Protein AF-Q3MS89-F1 (afdb_monomer)

Nearest PDB structures (foldseek):
  5mo4-assembly1_A  TM=9.512E-01  e=7.223E-02  Homo sapiens
  5dc4-assembly1_A  TM=9.195E-01  e=6.733E-02  Homo sapiens
  8ssn-assembly1_A  TM=9.298E-01  e=1.100E-01  Homo sapiens
  1opl-assembly1_A  TM=9.498E-01  e=1.266E-01  Homo sapiens
  8ssn-assembly2_B  TM=9.360E-01  e=1.180E-01  Homo sapiens

Sequence (40 aa):
VIRHYVVCSTPQSQYYLAEKHLFSTIPELINYHQHNSAGE

Mean predicted aligned error: 4.44 Å

Radius of gyration: 10.07 Å; Cα contacts (8 Å, |Δi|>4): 32; chains: 1; bounding box: 24×17×25 Å

InterPro domains:
  IPR000980 SH2 domain [PF00017] (2-33)
  IPR036860 SH2 domain superfamily [G3DSA:3.30.505.10] (1-40)
  IPR036860 SH2 domain superfamily [SSF55550] (2-38)

Foldseek 3Di:
DDDDFDWDADPQRWTDRDPPDTHNDPVVRVVVCVVPPNPD

Secondary structure (DSSP, 8-state):
-------EE-TTS-EESSTT--BSSHHHHHHHHHHS-TT-

Structure (mmCIF, N/CA/C/O backbone):
data_AF-Q3MS89-F1
#
_entry.id   AF-Q3MS89-F1
#
loop_
_atom_site.group_PDB
_atom_site.id
_atom_site.type_symbol
_atom_site.label_atom_id
_atom_site.label_alt_id
_atom_site.label_comp_id
_atom_site.label_asym_id
_atom_site.label_entity_id
_atom_site.label_seq_id
_atom_site.pdbx_PDB_ins_code
_atom_site.Cartn_x
_atom_site.Cartn_y
_atom_site.Cartn_z
_atom_site.occupancy
_atom_site.B_iso_or_equiv
_atom_site.auth_seq_id
_atom_site.auth_comp_id
_atom_site.auth_asym_id
_atom_site.auth_atom_id
_atom_site.pdbx_PDB_model_num
ATOM 1 N N . VAL A 1 1 ? 13.218 -3.472 -15.702 1.00 80.75 1 VAL A N 1
ATOM 2 C CA . VAL A 1 1 ? 12.785 -4.393 -14.624 1.00 80.75 1 VAL A CA 1
ATOM 3 C C . VAL A 1 1 ? 11.430 -3.929 -14.142 1.00 80.75 1 VAL A C 1
ATOM 5 O O . VAL A 1 1 ? 11.306 -2.761 -13.801 1.00 80.75 1 VAL A O 1
ATOM 8 N N . ILE A 1 2 ? 10.428 -4.801 -14.167 1.00 84.81 2 ILE A N 1
ATOM 9 C CA . ILE A 1 2 ? 9.101 -4.506 -13.620 1.00 84.81 2 ILE A CA 1
ATOM 10 C C . ILE A 1 2 ? 9.079 -5.055 -12.194 1.00 84.81 2 ILE A C 1
ATOM 12 O O . ILE A 1 2 ? 9.491 -6.193 -11.973 1.00 84.81 2 ILE A O 1
ATOM 16 N N . ARG A 1 3 ? 8.642 -4.244 -11.229 1.00 84.19 3 ARG A N 1
ATOM 17 C CA . ARG A 1 3 ? 8.430 -4.673 -9.844 1.00 84.19 3 ARG A CA 1
ATOM 18 C C . ARG A 1 3 ? 6.933 -4.656 -9.574 1.00 84.19 3 ARG A C 1
ATOM 20 O O . ARG A 1 3 ? 6.297 -3.618 -9.729 1.00 84.19 3 ARG A O 1
ATOM 27 N N . HIS A 1 4 ? 6.389 -5.805 -9.201 1.00 86.19 4 HIS A N 1
ATOM 28 C CA . HIS A 1 4 ? 5.009 -5.919 -8.750 1.00 86.19 4 HIS A CA 1
ATOM 29 C C . HIS A 1 4 ? 5.001 -5.899 -7.224 1.00 86.19 4 HIS A C 1
ATOM 31 O O . HIS A 1 4 ? 5.749 -6.647 -6.598 1.00 86.19 4 HIS A O 1
ATOM 37 N N . TYR A 1 5 ? 4.164 -5.044 -6.644 1.00 86.38 5 TYR A N 1
ATOM 38 C CA . TYR A 1 5 ? 4.004 -4.919 -5.200 1.00 86.38 5 TYR A CA 1
ATOM 39 C C . TYR A 1 5 ? 2.585 -5.316 -4.808 1.00 86.38 5 TYR A C 1
ATOM 41 O O . TYR A 1 5 ? 1.624 -4.936 -5.479 1.00 86.38 5 TYR A O 1
ATOM 49 N N . VAL A 1 6 ? 2.462 -6.073 -3.720 1.00 88.62 6 VAL A N 1
ATOM 50 C CA . VAL A 1 6 ? 1.168 -6.371 -3.103 1.00 88.62 6 VAL A CA 1
ATOM 51 C C . VAL A 1 6 ? 0.847 -5.240 -2.136 1.00 88.62 6 VAL A C 1
ATOM 53 O 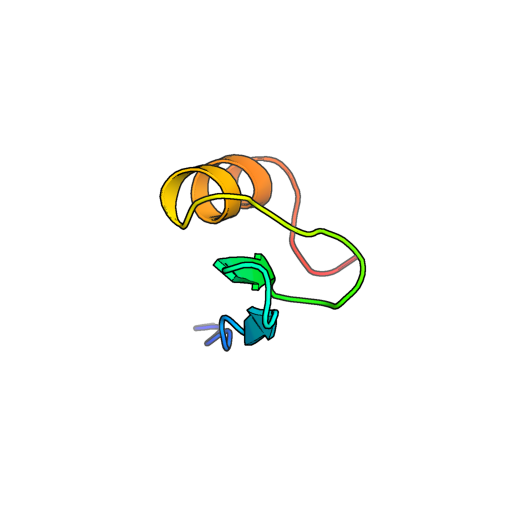O . VAL A 1 6 ? 1.661 -4.912 -1.277 1.00 88.62 6 VAL A O 1
ATOM 56 N N . VAL A 1 7 ? -0.333 -4.642 -2.286 1.00 90.62 7 VAL A N 1
ATOM 57 C CA . VAL A 1 7 ? -0.867 -3.703 -1.298 1.00 90.62 7 VAL A CA 1
ATOM 58 C C . VAL A 1 7 ? -1.662 -4.512 -0.282 1.00 90.62 7 VAL A C 1
ATOM 60 O O . VAL A 1 7 ? -2.689 -5.099 -0.621 1.00 90.62 7 VAL A O 1
ATOM 63 N N . CYS A 1 8 ? -1.177 -4.549 0.953 1.00 91.81 8 CYS A N 1
ATOM 64 C CA . CYS A 1 8 ? -1.877 -5.159 2.076 1.00 91.81 8 CYS A CA 1
ATOM 65 C C . CYS A 1 8 ? -2.804 -4.138 2.741 1.00 91.81 8 CYS A C 1
ATOM 67 O O . CYS A 1 8 ? -2.546 -2.933 2.693 1.00 91.81 8 CYS A O 1
ATOM 69 N N . SER A 1 9 ? -3.867 -4.627 3.383 1.00 93.00 9 SER A N 1
ATOM 70 C CA . SER A 1 9 ? -4.814 -3.803 4.135 1.00 93.00 9 SER A CA 1
ATOM 71 C C . SER A 1 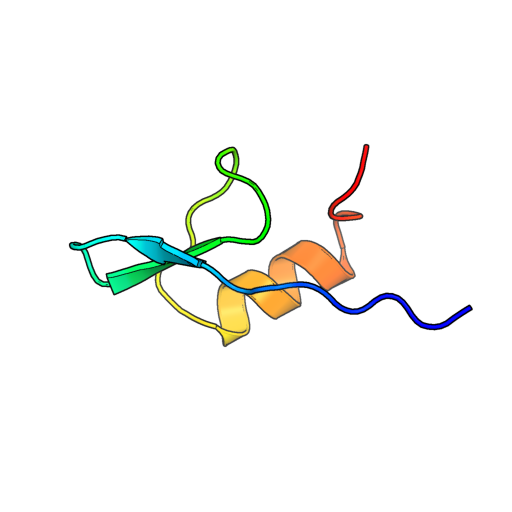9 ? -4.978 -4.289 5.572 1.00 93.00 9 SER A C 1
ATOM 73 O O . SER A 1 9 ? -5.086 -5.493 5.808 1.00 93.00 9 SER A O 1
ATOM 75 N N . THR A 1 10 ? -5.055 -3.367 6.528 1.00 91.06 10 THR A N 1
ATOM 76 C CA . THR A 1 10 ? -5.352 -3.679 7.932 1.00 91.06 10 THR A CA 1
ATOM 77 C C . THR A 1 10 ? -6.865 -3.753 8.179 1.00 91.06 10 THR A C 1
ATOM 79 O O . THR A 1 10 ? -7.648 -3.189 7.408 1.00 91.06 10 THR A O 1
ATOM 82 N N . PRO A 1 11 ? -7.316 -4.363 9.295 1.00 93.25 11 PRO A N 1
ATOM 83 C CA . PRO A 1 11 ? -8.723 -4.319 9.707 1.00 93.25 11 PRO A CA 1
ATOM 84 C C . PRO A 1 11 ? -9.274 -2.900 9.925 1.00 93.25 11 PRO A C 1
ATOM 86 O O . PRO A 1 11 ? -10.484 -2.707 9.930 1.00 93.25 11 PRO A O 1
ATOM 89 N N . GLN A 1 12 ? -8.399 -1.902 10.095 1.00 92.44 12 GLN A N 1
ATOM 90 C CA . GLN A 1 12 ? -8.760 -0.486 10.230 1.00 92.44 12 GLN A CA 1
ATOM 91 C C . GLN A 1 12 ? -8.862 0.232 8.872 1.00 92.44 12 GLN A C 1
ATOM 93 O O . GLN A 1 12 ? -8.918 1.457 8.831 1.00 92.44 12 GLN A O 1
ATOM 98 N N . SER A 1 13 ? -8.886 -0.514 7.759 1.00 90.44 13 SER A N 1
ATOM 99 C CA . SER A 1 13 ? -8.932 0.019 6.392 1.00 90.44 13 SER A CA 1
ATOM 100 C C . SER A 1 13 ? -7.720 0.889 6.019 1.00 90.44 13 SER A C 1
ATOM 102 O O . SER A 1 13 ? -7.846 1.819 5.221 1.00 90.44 13 SER A O 1
ATOM 104 N N . GLN A 1 14 ? -6.543 0.588 6.571 1.00 93.94 14 GLN A N 1
ATOM 105 C CA . GLN A 1 14 ? -5.286 1.235 6.183 1.00 93.94 14 GLN A CA 1
ATOM 106 C C . GLN A 1 14 ? -4.494 0.349 5.225 1.00 93.94 14 GLN A C 1
ATOM 108 O O . GLN A 1 14 ? -4.623 -0.869 5.275 1.00 93.94 14 GLN A O 1
ATOM 113 N N . TYR A 1 15 ? -3.647 0.947 4.393 1.00 93.50 15 TYR A N 1
ATOM 114 C CA . TYR A 1 15 ? -2.933 0.290 3.300 1.00 93.50 15 TYR A CA 1
ATOM 115 C C . TYR A 1 15 ? -1.423 0.384 3.479 1.00 93.50 15 TYR A C 1
ATOM 117 O O . TYR A 1 15 ? -0.929 1.401 3.961 1.00 93.50 15 TYR A O 1
ATOM 125 N N . TYR A 1 16 ? -0.683 -0.645 3.065 1.00 90.81 16 TYR A N 1
ATOM 126 C CA . TYR A 1 16 ? 0.779 -0.655 3.140 1.00 90.81 16 TYR A CA 1
ATOM 127 C C . TYR A 1 16 ? 1.419 -1.618 2.133 1.00 90.81 16 TYR A C 1
ATOM 129 O O . TYR A 1 16 ? 0.796 -2.586 1.701 1.00 90.81 16 TYR A O 1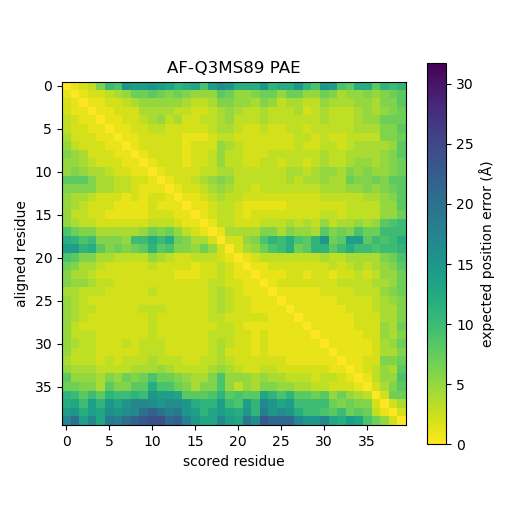
ATOM 137 N N . LEU A 1 17 ? 2.682 -1.354 1.773 1.00 88.12 17 LEU A N 1
ATOM 138 C CA . LEU A 1 17 ? 3.520 -2.269 0.977 1.00 88.12 17 LEU A CA 1
ATOM 139 C C . LEU A 1 17 ? 4.429 -3.142 1.854 1.00 88.12 17 LEU A C 1
ATOM 141 O O . LEU A 1 17 ? 4.661 -4.309 1.558 1.00 88.12 17 LEU A O 1
ATOM 145 N N . ALA A 1 18 ? 4.928 -2.567 2.946 1.00 80.50 18 ALA A N 1
ATOM 146 C CA . ALA A 1 18 ? 5.685 -3.231 4.001 1.00 80.50 18 ALA A CA 1
ATOM 147 C C . ALA A 1 18 ? 5.171 -2.694 5.342 1.00 80.50 18 ALA A C 1
ATOM 149 O O . ALA A 1 18 ? 4.802 -1.522 5.4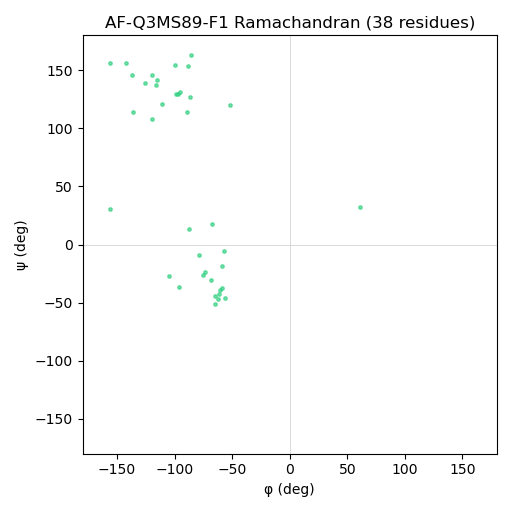17 1.00 80.50 18 ALA A O 1
ATOM 150 N N . GLU A 1 19 ? 5.133 -3.526 6.386 1.00 70.31 19 GLU A N 1
ATOM 151 C CA . GLU A 1 19 ? 4.450 -3.252 7.673 1.00 70.31 19 GLU 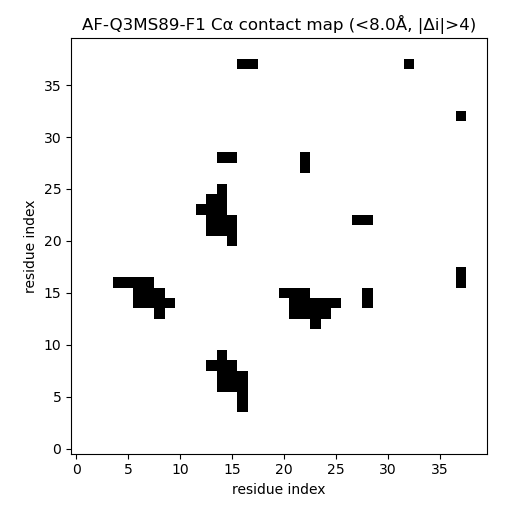A CA 1
ATOM 152 C C . GLU A 1 19 ? 4.914 -1.970 8.403 1.00 70.31 19 GLU A C 1
ATOM 154 O O . GLU A 1 19 ? 4.335 -1.576 9.409 1.00 70.31 19 GLU A O 1
ATOM 159 N N . LYS A 1 20 ? 5.944 -1.290 7.890 1.00 77.56 20 LYS A N 1
ATOM 160 C CA . LYS A 1 20 ? 6.532 -0.069 8.447 1.00 77.56 20 LYS A CA 1
ATOM 161 C C . LYS A 1 20 ? 5.703 1.205 8.234 1.00 77.56 20 LYS A C 1
ATOM 163 O O . LYS A 1 20 ? 5.864 2.130 9.022 1.00 77.56 20 LYS A O 1
ATOM 168 N N . HIS A 1 21 ? 4.862 1.290 7.197 1.00 85.81 21 HIS A N 1
ATOM 169 C CA . HIS A 1 21 ? 4.120 2.520 6.874 1.00 85.81 21 HIS A CA 1
ATOM 170 C C . HIS A 1 21 ? 2.663 2.233 6.518 1.00 85.81 21 HIS A C 1
ATOM 172 O O . HIS A 1 21 ? 2.386 1.620 5.491 1.00 85.81 21 HIS A O 1
ATOM 178 N N . LEU A 1 22 ? 1.747 2.711 7.362 1.00 92.25 22 LEU A N 1
ATOM 179 C CA . LEU A 1 22 ? 0.303 2.589 7.180 1.00 92.25 22 LEU A CA 1
ATOM 180 C C . LEU A 1 22 ? -0.261 3.887 6.598 1.00 92.25 22 LEU A C 1
ATOM 182 O O . LEU A 1 22 ? -0.030 4.966 7.141 1.00 92.25 22 LEU A O 1
ATOM 186 N N . PHE A 1 23 ? -1.037 3.772 5.526 1.00 93.31 23 PHE A N 1
ATOM 187 C CA . PHE A 1 23 ? -1.686 4.893 4.848 1.00 93.31 23 PHE A CA 1
ATOM 188 C C . PHE A 1 23 ? -3.202 4.775 4.951 1.00 93.31 23 PHE A C 1
ATOM 190 O O . PHE A 1 23 ? -3.751 3.683 4.830 1.00 93.31 23 PHE A O 1
ATOM 197 N N . SER A 1 24 ? -3.902 5.892 5.132 1.00 94.19 24 SER A N 1
ATOM 198 C CA . SER A 1 24 ? -5.369 5.893 5.216 1.00 94.19 24 SER A CA 1
ATOM 199 C C . SER A 1 24 ? -6.028 5.665 3.853 1.00 94.19 24 SER A C 1
ATOM 201 O O . SER A 1 24 ? -7.161 5.194 3.778 1.00 94.19 24 SER A O 1
ATOM 203 N N . THR A 1 25 ? -5.324 5.979 2.761 1.00 94.31 25 THR A N 1
ATOM 204 C CA . THR A 1 25 ? -5.842 5.853 1.396 1.00 94.31 25 THR A CA 1
ATOM 205 C C . THR A 1 25 ? -4.774 5.373 0.403 1.00 94.31 25 THR A C 1
ATOM 207 O O . THR A 1 25 ? -3.572 5.555 0.602 1.00 94.31 25 THR A O 1
ATOM 210 N N . ILE A 1 26 ? -5.213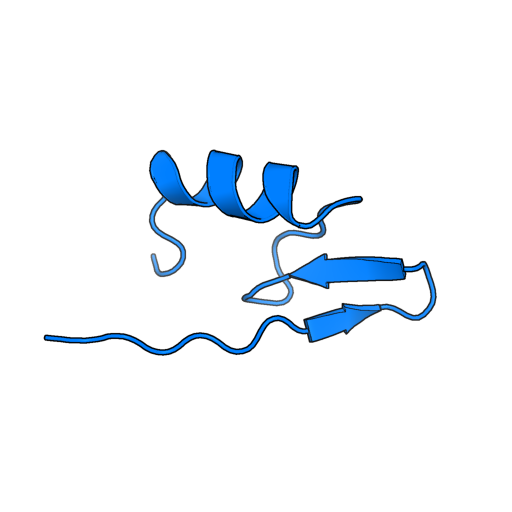 4.774 -0.711 1.00 92.00 26 ILE A N 1
ATOM 211 C CA . ILE A 1 26 ? -4.325 4.351 -1.809 1.00 92.00 26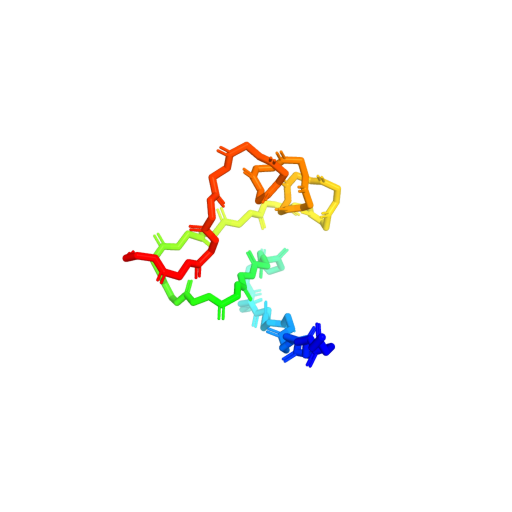 ILE A CA 1
ATOM 212 C C . ILE A 1 26 ? -3.573 5.534 -2.454 1.00 92.00 26 ILE A C 1
ATOM 214 O O . ILE A 1 26 ? -2.372 5.395 -2.690 1.00 92.00 26 ILE A O 1
ATOM 218 N N . PRO A 1 27 ? -4.198 6.702 -2.724 1.00 94.62 27 PRO A N 1
ATOM 219 C CA . PRO A 1 27 ? -3.472 7.854 -3.258 1.00 94.62 27 PRO A CA 1
ATOM 220 C C . PRO A 1 27 ? -2.336 8.331 -2.348 1.00 94.62 27 PRO A C 1
ATOM 222 O O . PRO A 1 27 ? -1.276 8.693 -2.852 1.00 94.62 27 PRO A O 1
ATOM 225 N N . GLU A 1 28 ? -2.518 8.297 -1.023 1.00 92.69 28 GLU A N 1
ATOM 226 C CA . GLU A 1 28 ? -1.454 8.645 -0.071 1.00 92.69 28 GLU A CA 1
ATOM 227 C C . GLU A 1 28 ? -0.279 7.668 -0.140 1.00 92.69 28 GLU A C 1
ATOM 229 O O . GLU A 1 28 ? 0.867 8.109 -0.214 1.00 92.69 28 GLU A O 1
ATOM 234 N N . LEU A 1 29 ? -0.557 6.360 -0.201 1.00 91.75 29 LEU A N 1
ATOM 235 C CA . LEU A 1 29 ? 0.465 5.325 -0.382 1.00 91.75 29 LEU A CA 1
ATOM 236 C C . LEU A 1 29 ? 1.282 5.571 -1.659 1.00 91.75 29 LEU A C 1
ATOM 238 O O . LEU A 1 29 ? 2.513 5.513 -1.635 1.00 91.75 29 LEU A O 1
ATOM 242 N N . ILE A 1 30 ? 0.608 5.875 -2.773 1.00 90.38 30 ILE A N 1
ATOM 243 C CA . ILE A 1 30 ? 1.260 6.144 -4.062 1.00 90.38 30 ILE A CA 1
ATOM 244 C C . ILE A 1 30 ? 2.117 7.412 -3.978 1.00 90.38 30 ILE A C 1
ATOM 246 O O . ILE A 1 30 ? 3.294 7.369 -4.331 1.00 90.38 30 ILE A O 1
ATOM 250 N N . ASN A 1 31 ? 1.560 8.524 -3.490 1.00 91.88 31 ASN A N 1
ATOM 251 C CA . ASN A 1 31 ? 2.282 9.796 -3.382 1.00 91.88 31 ASN A CA 1
ATOM 252 C C . ASN A 1 31 ? 3.509 9.686 -2.472 1.00 91.88 31 ASN A C 1
ATOM 254 O O . ASN A 1 31 ? 4.565 10.238 -2.785 1.00 91.88 31 ASN A O 1
ATOM 258 N N . TYR A 1 32 ? 3.402 8.951 -1.363 1.00 90.50 32 TYR A N 1
ATOM 259 C CA . TYR A 1 32 ? 4.532 8.719 -0.472 1.00 90.50 32 TYR A CA 1
ATOM 260 C C . TYR A 1 32 ? 5.660 7.968 -1.189 1.00 90.50 32 TYR A C 1
ATOM 262 O O . TYR A 1 32 ? 6.817 8.395 -1.137 1.00 90.50 32 TYR A O 1
ATOM 270 N N . HIS A 1 33 ? 5.325 6.894 -1.911 1.00 87.94 33 HIS A N 1
ATOM 271 C CA . HIS A 1 33 ? 6.308 6.049 -2.590 1.00 87.94 33 HIS A CA 1
ATOM 272 C C . HIS A 1 33 ? 6.841 6.601 -3.917 1.00 87.94 33 HIS A C 1
ATOM 274 O O . HIS A 1 33 ? 7.828 6.086 -4.439 1.00 87.94 33 HIS A O 1
ATOM 280 N N . GLN A 1 34 ? 6.251 7.678 -4.439 1.00 86.88 34 GLN A N 1
ATOM 281 C CA . GLN A 1 34 ? 6.860 8.472 -5.511 1.00 86.88 34 GLN A CA 1
ATOM 282 C C . GLN A 1 34 ? 8.113 9.225 -5.043 1.00 86.88 34 GLN A C 1
ATOM 284 O O . GLN A 1 34 ? 9.017 9.449 -5.843 1.00 86.88 34 GLN A O 1
ATOM 289 N N . HIS A 1 35 ? 8.169 9.605 -3.763 1.00 86.38 35 HIS A N 1
ATOM 290 C CA . HIS A 1 35 ? 9.273 10.375 -3.180 1.00 86.38 35 HIS A CA 1
ATOM 291 C C . HIS A 1 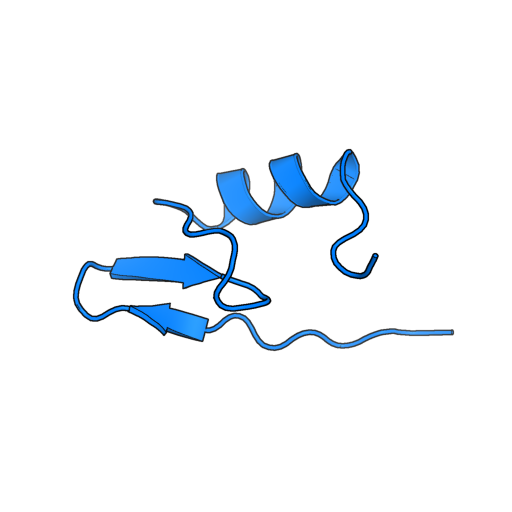35 ? 10.199 9.515 -2.311 1.00 86.38 35 HIS A C 1
ATOM 293 O O . HIS A 1 35 ? 11.380 9.822 -2.179 1.00 86.38 35 HIS A O 1
ATOM 299 N N . ASN A 1 36 ? 9.671 8.432 -1.730 1.00 81.69 36 ASN A N 1
ATOM 300 C CA . ASN A 1 36 ? 10.392 7.526 -0.844 1.00 81.69 36 ASN A CA 1
ATOM 301 C C . ASN A 1 36 ? 10.384 6.121 -1.446 1.00 81.69 36 ASN A C 1
ATOM 303 O O . ASN A 1 36 ? 9.353 5.439 -1.451 1.00 81.69 36 ASN A O 1
ATOM 307 N N . SER A 1 37 ? 11.537 5.674 -1.943 1.00 71.19 37 SER A N 1
ATOM 308 C CA . SER A 1 37 ? 11.705 4.310 -2.443 1.00 71.19 37 SER A CA 1
ATOM 309 C C . SER A 1 37 ? 11.222 3.311 -1.391 1.00 71.19 37 SER A C 1
ATOM 311 O O . SER A 1 37 ? 11.735 3.271 -0.278 1.00 71.19 37 SER A O 1
ATOM 313 N N . ALA A 1 38 ? 10.227 2.495 -1.741 1.00 66.44 38 ALA A N 1
ATOM 314 C CA . ALA A 1 38 ? 9.570 1.537 -0.846 1.00 66.44 38 ALA A CA 1
ATOM 315 C C . ALA A 1 38 ? 10.465 0.361 -0.384 1.00 66.44 38 ALA A C 1
ATOM 317 O O . ALA A 1 38 ? 9.940 -0.682 -0.000 1.00 66.44 38 ALA A O 1
ATOM 318 N N . GLY A 1 39 ? 11.791 0.465 -0.510 1.00 60.25 39 GLY A N 1
ATOM 319 C CA . GLY A 1 39 ? 12.696 -0.683 -0.485 1.00 60.25 39 GLY A CA 1
ATOM 320 C C . GLY A 1 39 ? 14.138 -0.400 -0.072 1.00 60.25 39 GLY A C 1
ATOM 321 O O . GLY A 1 39 ? 15.007 -1.122 -0.551 1.00 60.25 39 GLY A O 1
ATOM 322 N N . GLU A 1 40 ? 14.381 0.597 0.785 1.00 45.22 40 GLU A N 1
ATOM 323 C CA . GLU A 1 40 ? 15.613 0.667 1.598 1.00 45.22 40 GLU A CA 1
ATOM 324 C C . GLU A 1 40 ? 15.320 0.324 3.067 1.00 45.22 40 GLU A C 1
ATOM 326 O O . GLU A 1 40 ? 1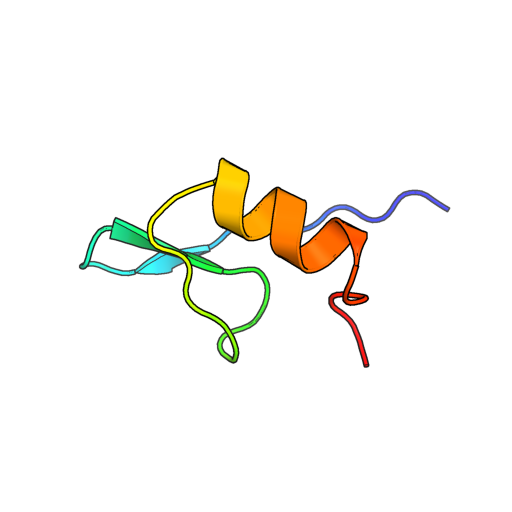4.268 0.768 3.593 1.00 45.22 40 GLU A O 1
#

Solvent-accessible surface area (backbone atoms only — not comparable to full-atom values): 2728 Å² total; per-residue (Å²): 137,88,83,88,80,67,78,46,72,48,98,86,62,27,35,27,77,51,101,88,51,82,21,80,42,70,69,56,47,51,60,50,46,74,80,42,73,92,79,124

Organism: Homo sapiens (NCBI:txid9606)

pLDDT: mean 85.95, std 10.27, range [45.22, 94.62]